Protein AF-A0A1Q6HYW3-F1 (afdb_monomer_lite)

pLDDT: mean 84.57, std 5.96, range [68.62, 92.69]

Secondary structure (DSSP, 8-state):
--EEE-B-TTSHHHHHHHHHHHHHHHHHHHHHHHHT-GGGTHHHHTTHHHHHHHHPPEEE-TTSEEESSSEEEGGGEEEEEEETTEEEEEE-SSTTPPPEEEEE-BS-HHHHHHHHHHH-TT-EE-

Structure (mmCIF, N/CA/C/O backbone):
data_AF-A0A1Q6HYW3-F1
#
_entry.id   AF-A0A1Q6HYW3-F1
#
loop_
_atom_site.group_PDB
_atom_site.id
_atom_site.type_symbol
_atom_site.label_atom_id
_atom_site.label_alt_id
_atom_site.label_comp_id
_atom_site.label_asym_id
_atom_site.label_entity_id
_atom_site.label_seq_id
_atom_site.pdbx_PDB_ins_code
_atom_site.Cartn_x
_atom_site.Cartn_y
_atom_site.Cartn_z
_atom_site.occupancy
_atom_site.B_iso_or_equiv
_atom_site.auth_seq_id
_atom_site.auth_comp_id
_atom_site.auth_asym_id
_atom_site.auth_atom_id
_atom_site.pdbx_PDB_model_num
ATOM 1 N N . MET A 1 1 ? -16.314 6.121 -4.183 1.00 68.62 1 MET A N 1
ATOM 2 C CA . MET A 1 1 ? -14.936 6.054 -3.652 1.00 68.62 1 MET A CA 1
ATOM 3 C C . MET A 1 1 ? -14.898 6.947 -2.426 1.00 68.62 1 MET A C 1
ATOM 5 O O . MET A 1 1 ? -15.247 8.111 -2.575 1.00 68.62 1 MET A O 1
ATOM 9 N N . LYS A 1 2 ? -14.500 6.427 -1.255 1.00 79.81 2 LYS A N 1
ATOM 10 C CA . LYS A 1 2 ? -14.602 7.141 0.031 1.00 79.81 2 LYS A CA 1
ATOM 11 C C . LYS A 1 2 ? -13.431 8.081 0.306 1.00 79.81 2 LYS A C 1
ATOM 13 O O . LYS A 1 2 ? -13.658 9.206 0.724 1.00 79.81 2 LYS A O 1
ATOM 18 N N . ALA A 1 3 ? -12.194 7.649 0.053 1.00 85.50 3 ALA A N 1
ATOM 19 C CA . ALA A 1 3 ? -11.016 8.482 0.304 1.00 85.50 3 ALA A CA 1
ATOM 20 C C . ALA A 1 3 ? -9.861 8.187 -0.659 1.00 85.50 3 ALA A C 1
ATOM 22 O O . ALA A 1 3 ? -9.699 7.056 -1.135 1.00 85.50 3 ALA A O 1
ATOM 23 N N . ARG A 1 4 ? -9.044 9.212 -0.941 1.00 88.25 4 ARG A N 1
ATOM 24 C CA . ARG A 1 4 ? -7.842 9.131 -1.784 1.00 88.25 4 ARG A CA 1
ATOM 25 C C . ARG A 1 4 ? -6.664 9.778 -1.073 1.00 88.25 4 ARG A C 1
ATOM 27 O O . ARG A 1 4 ? -6.647 10.990 -0.921 1.00 88.25 4 ARG A O 1
ATOM 34 N N . ILE A 1 5 ? -5.647 8.993 -0.740 1.00 87.69 5 ILE A N 1
ATOM 35 C CA . ILE A 1 5 ? -4.498 9.476 0.030 1.00 87.69 5 ILE A CA 1
ATOM 36 C C . ILE A 1 5 ? -3.235 9.315 -0.803 1.00 87.69 5 ILE A C 1
ATOM 38 O O . ILE A 1 5 ? -2.923 8.237 -1.318 1.00 87.69 5 ILE A O 1
ATOM 42 N N . ARG A 1 6 ? -2.499 10.412 -0.980 1.00 88.06 6 ARG A N 1
ATOM 43 C CA . ARG A 1 6 ? -1.260 10.408 -1.765 1.00 88.06 6 ARG A CA 1
ATOM 44 C C . ARG A 1 6 ? -0.176 9.604 -1.049 1.00 88.06 6 ARG A C 1
ATOM 46 O O . ARG A 1 6 ? -0.097 9.598 0.174 1.00 88.06 6 ARG A O 1
ATOM 53 N N . LYS A 1 7 ? 0.691 8.956 -1.827 1.00 86.50 7 LYS A N 1
ATOM 54 C CA . LYS A 1 7 ? 1.938 8.365 -1.326 1.00 86.50 7 LYS A CA 1
ATOM 55 C C . LYS A 1 7 ? 2.947 9.466 -1.008 1.00 86.50 7 LYS A C 1
ATOM 57 O O . LYS A 1 7 ? 3.059 10.428 -1.773 1.00 86.50 7 LYS A O 1
ATOM 62 N N . ASN A 1 8 ? 3.709 9.304 0.068 1.00 86.38 8 ASN A N 1
ATOM 63 C CA . ASN A 1 8 ? 4.828 10.178 0.381 1.00 86.38 8 ASN A CA 1
ATOM 64 C C . ASN A 1 8 ? 5.995 9.899 -0.579 1.00 86.38 8 ASN A C 1
ATOM 66 O O . ASN A 1 8 ? 6.789 8.990 -0.362 1.00 86.38 8 ASN A O 1
ATOM 70 N N . GLN A 1 9 ? 6.100 10.689 -1.649 1.00 80.38 9 GLN A N 1
ATOM 71 C CA . GLN A 1 9 ? 7.166 10.542 -2.652 1.00 80.38 9 GLN A CA 1
ATOM 72 C C . GLN A 1 9 ? 8.558 10.924 -2.122 1.00 80.38 9 GLN A C 1
ATOM 74 O O . GLN A 1 9 ? 9.556 10.571 -2.739 1.00 80.38 9 GLN A O 1
ATOM 79 N N . LYS A 1 10 ? 8.628 11.642 -0.992 1.00 80.62 10 LYS A N 1
ATOM 80 C CA . LYS A 1 10 ? 9.889 12.004 -0.328 1.00 80.62 10 LYS A CA 1
ATOM 81 C C . LYS A 1 10 ? 10.381 10.918 0.629 1.00 80.62 10 LYS A C 1
ATOM 83 O O . LYS A 1 10 ? 11.477 11.044 1.165 1.00 80.62 10 LYS A O 1
ATOM 88 N N . ASP A 1 11 ? 9.576 9.885 0.883 1.00 84.62 11 ASP A N 1
ATOM 89 C CA . ASP A 1 11 ? 10.005 8.774 1.722 1.00 84.62 11 ASP A CA 1
ATOM 90 C C . ASP A 1 11 ? 11.133 7.998 1.039 1.00 84.62 11 ASP A C 1
ATOM 92 O O . ASP A 1 11 ? 11.056 7.710 -0.157 1.00 84.62 11 ASP A O 1
ATOM 96 N N . TRP A 1 12 ? 12.164 7.633 1.803 1.00 80.75 12 TRP A N 1
ATOM 97 C CA . TRP A 1 12 ? 13.340 6.932 1.290 1.00 80.75 12 TRP A CA 1
ATOM 98 C C . TRP A 1 12 ? 12.980 5.650 0.527 1.00 80.75 12 TRP A C 1
ATOM 100 O O . TRP A 1 12 ? 13.576 5.372 -0.511 1.00 80.75 12 TRP A O 1
ATOM 110 N N . HIS A 1 13 ? 11.969 4.897 0.975 1.00 77.75 13 HIS A N 1
ATOM 111 C CA . HIS A 1 13 ? 11.553 3.660 0.307 1.00 77.75 13 HIS A CA 1
ATOM 112 C C . HIS A 1 13 ? 10.868 3.902 -1.041 1.00 77.75 13 HIS A C 1
ATOM 114 O O . HIS A 1 13 ? 10.975 3.073 -1.944 1.00 77.75 13 HIS A O 1
ATOM 120 N N . VAL A 1 14 ? 10.169 5.027 -1.194 1.00 79.81 14 VAL A N 1
ATOM 121 C CA . VAL A 1 14 ? 9.567 5.414 -2.476 1.00 79.81 14 VAL A CA 1
ATOM 122 C C . VAL A 1 14 ? 10.630 6.041 -3.378 1.00 79.81 14 VAL A C 1
ATOM 124 O O . VAL A 1 14 ? 10.682 5.761 -4.571 1.00 79.81 14 VAL A O 1
ATOM 127 N N . TYR A 1 15 ? 11.527 6.835 -2.801 1.00 83.88 15 TYR A N 1
ATOM 128 C CA . TYR A 1 15 ? 12.599 7.515 -3.515 1.00 83.88 15 TYR A CA 1
ATOM 129 C C . TYR A 1 15 ? 13.648 6.548 -4.086 1.00 83.88 15 TYR A C 1
ATOM 131 O O . TYR A 1 15 ? 14.046 6.686 -5.241 1.00 83.88 15 TYR A O 1
ATOM 139 N N . ILE A 1 16 ? 14.045 5.515 -3.332 1.00 86.12 16 ILE A N 1
ATOM 140 C CA . ILE A 1 16 ? 15.017 4.516 -3.801 1.00 86.12 16 ILE A CA 1
ATOM 141 C C . ILE A 1 16 ? 14.498 3.729 -5.010 1.00 86.12 16 ILE A C 1
ATOM 143 O O . ILE A 1 16 ? 15.277 3.396 -5.899 1.00 86.12 16 ILE A O 1
ATOM 147 N N . PHE A 1 17 ? 13.183 3.491 -5.093 1.00 84.50 17 PHE A N 1
ATOM 148 C CA . PHE A 1 17 ? 12.565 2.881 -6.271 1.00 84.50 17 PHE A CA 1
ATOM 149 C C . PHE A 1 17 ? 12.790 3.743 -7.522 1.00 84.50 17 PHE A C 1
ATOM 151 O O . PHE A 1 17 ? 13.174 3.215 -8.564 1.00 84.50 17 PHE A O 1
ATOM 158 N N . TRP A 1 18 ? 12.616 5.065 -7.413 1.00 85.25 18 TRP A N 1
ATOM 159 C CA . TRP A 1 18 ? 12.866 5.996 -8.518 1.00 85.25 18 TRP A CA 1
ATOM 160 C C . TRP A 1 18 ? 14.340 6.058 -8.917 1.00 85.25 18 TRP A C 1
ATOM 162 O O . TRP A 1 18 ? 14.632 6.100 -10.110 1.00 85.25 18 TRP A O 1
ATOM 172 N N . ILE A 1 19 ? 15.264 6.008 -7.949 1.00 87.56 19 ILE A N 1
ATOM 173 C CA . ILE A 1 19 ? 16.707 5.948 -8.233 1.00 87.56 19 ILE A CA 1
ATOM 174 C C . ILE A 1 19 ? 17.047 4.675 -9.007 1.00 87.56 19 ILE A C 1
ATOM 176 O O . ILE A 1 19 ? 17.660 4.754 -10.068 1.00 87.56 19 ILE A O 1
ATOM 180 N N . LEU A 1 20 ? 16.641 3.507 -8.499 1.00 88.25 20 LEU A N 1
ATOM 181 C CA . LEU A 1 20 ? 16.940 2.220 -9.131 1.00 88.25 20 LEU A CA 1
ATOM 182 C C . LEU A 1 20 ? 16.372 2.150 -10.546 1.00 88.25 20 LEU A C 1
ATOM 184 O O . LEU A 1 20 ? 17.058 1.719 -11.470 1.00 88.25 20 LEU A O 1
ATOM 188 N N . LEU A 1 21 ? 15.141 2.626 -10.724 1.00 87.25 21 LEU A N 1
ATOM 189 C CA . LEU A 1 21 ? 14.516 2.704 -12.032 1.00 87.25 21 LEU A CA 1
ATOM 190 C C . LEU A 1 21 ? 15.263 3.657 -12.977 1.00 87.25 21 LEU A C 1
ATOM 192 O O . LEU A 1 21 ? 15.464 3.317 -14.139 1.00 87.25 21 LEU A O 1
ATOM 196 N N . GLY A 1 22 ? 15.677 4.832 -12.494 1.00 87.69 22 GLY A N 1
ATOM 197 C CA . GLY A 1 22 ? 16.426 5.809 -13.284 1.00 87.69 22 GLY A CA 1
ATOM 198 C C . GLY A 1 22 ? 17.789 5.279 -13.730 1.00 87.69 22 GLY A C 1
ATOM 199 O O . GLY A 1 22 ? 18.136 5.398 -14.903 1.00 87.69 22 GLY A O 1
ATOM 200 N N . VAL A 1 23 ? 18.526 4.627 -12.825 1.00 89.94 23 VAL A N 1
ATOM 201 C CA . VAL A 1 23 ? 19.803 3.964 -13.140 1.00 89.94 23 VAL A CA 1
ATOM 202 C C . VAL A 1 23 ? 19.593 2.855 -14.166 1.00 89.94 23 VAL A C 1
ATOM 204 O O . VAL A 1 23 ? 20.322 2.788 -15.151 1.00 89.94 23 VAL A O 1
ATOM 207 N N . PHE A 1 24 ? 18.572 2.017 -13.981 1.00 85.94 24 PHE A N 1
ATOM 208 C CA . PHE A 1 24 ? 18.258 0.948 -14.923 1.00 85.94 24 PHE A CA 1
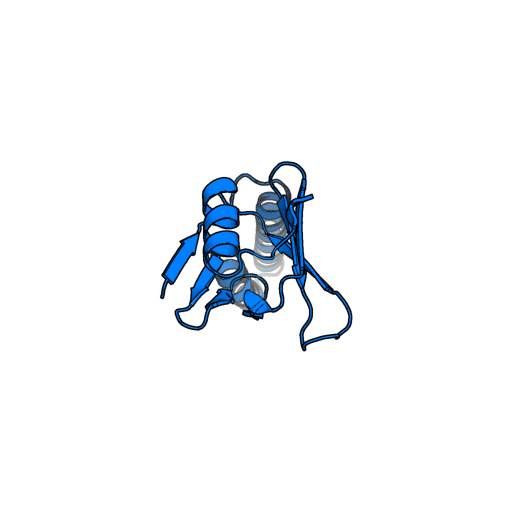ATOM 209 C C . PHE A 1 24 ? 17.910 1.494 -16.316 1.00 85.94 24 PHE A C 1
ATOM 211 O O . PHE A 1 24 ? 18.444 1.016 -17.313 1.00 85.94 24 PHE A O 1
ATOM 218 N N . ALA A 1 25 ? 17.069 2.529 -16.397 1.00 85.75 25 ALA A N 1
ATOM 219 C CA . ALA A 1 25 ? 16.733 3.173 -17.664 1.00 85.75 25 ALA A CA 1
ATOM 220 C C . ALA A 1 25 ? 17.979 3.744 -18.359 1.00 85.75 25 ALA A C 1
ATOM 222 O O . ALA A 1 25 ? 18.144 3.560 -19.562 1.00 85.75 25 ALA A O 1
ATO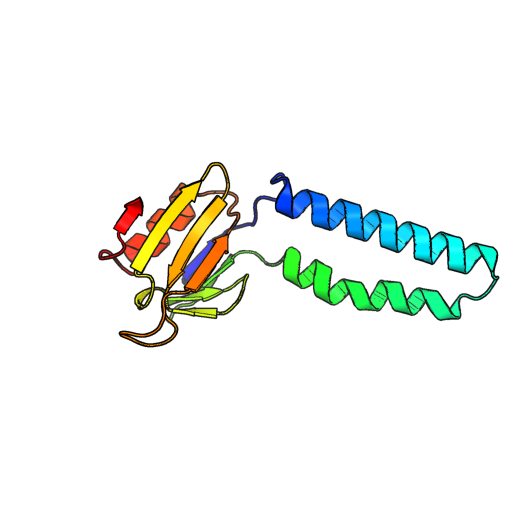M 223 N N . LEU A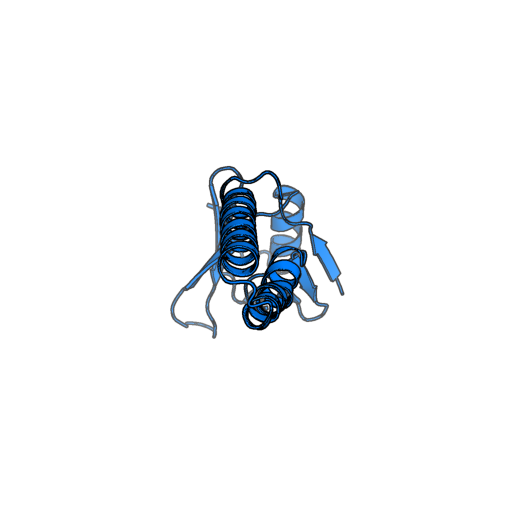 1 26 ? 18.882 4.380 -17.604 1.00 87.62 26 LEU A N 1
ATOM 224 C CA . LEU A 1 26 ? 20.129 4.926 -18.138 1.00 87.62 26 LEU A CA 1
ATOM 225 C C . LEU A 1 26 ? 21.061 3.828 -18.669 1.00 87.62 26 LEU A C 1
ATOM 227 O O . LEU A 1 26 ? 21.643 4.002 -19.737 1.00 87.62 2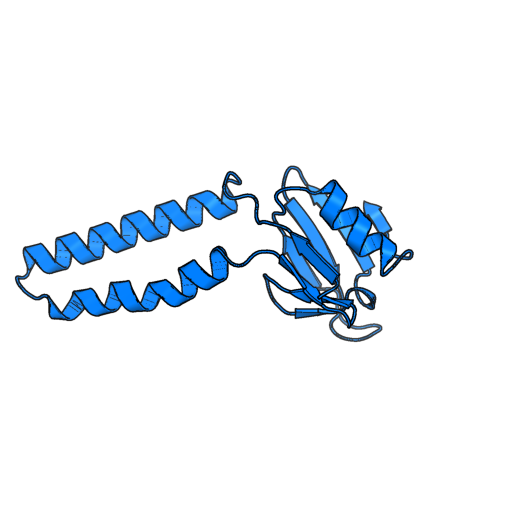6 LEU A O 1
ATOM 231 N N . LEU A 1 27 ? 21.150 2.684 -17.982 1.00 86.94 27 LEU A N 1
ATOM 232 C CA . LEU A 1 27 ? 21.913 1.524 -18.455 1.00 86.94 27 LEU A CA 1
ATOM 233 C C . LEU A 1 27 ? 21.356 0.966 -19.769 1.00 86.94 27 LEU A C 1
ATOM 235 O O . LEU A 1 27 ? 22.131 0.719 -20.686 1.00 86.94 27 LEU A O 1
ATOM 239 N N . VAL A 1 28 ? 20.031 0.816 -19.892 1.00 82.56 28 VAL A N 1
ATOM 240 C CA . VAL A 1 28 ? 19.404 0.329 -21.137 1.00 82.56 28 VAL A CA 1
ATOM 241 C C . VAL A 1 28 ? 19.618 1.312 -22.289 1.00 82.56 28 VAL A C 1
ATOM 243 O O . VAL A 1 28 ? 19.850 0.893 -23.419 1.00 82.56 28 VAL A O 1
ATOM 246 N N . ILE A 1 29 ? 19.577 2.618 -22.015 1.00 82.81 29 ILE A N 1
ATOM 247 C CA . ILE A 1 29 ? 19.875 3.644 -23.019 1.00 82.81 29 ILE A CA 1
ATOM 248 C C . ILE A 1 29 ? 21.340 3.546 -23.463 1.00 82.81 29 ILE A C 1
ATOM 250 O O . ILE A 1 29 ? 21.607 3.518 -24.660 1.00 82.81 29 ILE A O 1
ATOM 254 N N . MET A 1 30 ? 22.287 3.463 -22.523 1.00 83.56 30 MET A N 1
ATOM 255 C CA . MET A 1 30 ? 23.717 3.362 -22.836 1.00 83.56 30 MET A CA 1
ATOM 256 C C . MET A 1 30 ? 24.042 2.095 -23.643 1.00 83.56 30 MET A C 1
ATOM 258 O O . MET A 1 30 ? 24.791 2.168 -24.613 1.00 83.56 30 MET A O 1
ATOM 262 N N . ASP A 1 31 ? 23.438 0.961 -23.282 1.00 81.69 31 ASP A N 1
ATOM 263 C CA . ASP A 1 31 ? 23.532 -0.313 -24.007 1.00 81.69 31 ASP A CA 1
ATOM 264 C C . ASP A 1 31 ? 22.974 -0.194 -25.438 1.00 81.69 31 ASP A C 1
ATOM 266 O O . ASP A 1 31 ? 23.635 -0.586 -26.399 1.00 81.69 31 ASP A O 1
ATOM 270 N N . ALA A 1 32 ? 21.814 0.452 -25.604 1.00 78.62 32 ALA A N 1
ATOM 271 C CA . ALA A 1 32 ? 21.214 0.691 -26.917 1.00 78.62 32 ALA A CA 1
ATOM 272 C C . ALA A 1 32 ? 22.086 1.583 -27.822 1.00 78.62 32 ALA A C 1
ATOM 274 O O . ALA A 1 32 ? 22.211 1.298 -29.012 1.00 78.62 32 ALA A O 1
ATOM 275 N N . PHE A 1 33 ? 22.712 2.630 -27.268 1.00 78.56 33 PHE A N 1
ATOM 276 C CA . PHE A 1 33 ? 23.646 3.494 -28.004 1.00 78.56 33 PHE A CA 1
ATOM 277 C C . PHE A 1 33 ? 24.992 2.814 -28.295 1.00 78.56 33 PHE A C 1
ATOM 279 O O . PHE A 1 33 ? 25.621 3.132 -29.299 1.00 78.56 33 PHE A O 1
ATOM 286 N N . SER A 1 34 ? 25.452 1.899 -27.437 1.00 78.06 34 SER A N 1
ATOM 287 C CA . SER A 1 34 ? 26.743 1.225 -27.614 1.00 78.06 34 SER A CA 1
ATOM 288 C C . SER A 1 34 ? 26.707 0.104 -28.656 1.00 78.06 34 SER A C 1
ATOM 290 O O . SER A 1 34 ? 27.736 -0.171 -29.268 1.00 78.06 34 SER A O 1
ATOM 292 N N . GLU A 1 35 ? 25.570 -0.576 -28.829 1.00 73.00 35 GLU A N 1
ATOM 293 C CA . GLU A 1 35 ? 25.432 -1.691 -29.780 1.00 73.00 35 GLU A CA 1
ATOM 294 C C . GLU A 1 35 ? 24.799 -1.284 -31.127 1.00 73.00 35 GLU A C 1
ATOM 296 O O . GLU A 1 35 ? 24.671 -2.143 -31.999 1.00 73.00 35 GLU A O 1
ATOM 301 N N . ASP A 1 36 ? 24.379 -0.019 -31.303 1.00 70.56 36 ASP A N 1
ATOM 302 C CA . ASP A 1 36 ? 23.568 0.467 -32.446 1.00 70.56 36 ASP A CA 1
ATOM 303 C C . ASP A 1 36 ? 22.281 -0.367 -32.672 1.00 70.56 36 ASP A C 1
ATOM 305 O O . ASP A 1 36 ? 21.685 -0.410 -33.752 1.00 70.56 36 ASP A O 1
ATOM 309 N N . LYS A 1 37 ? 21.835 -1.060 -31.615 1.00 69.38 37 LYS A N 1
ATOM 310 C CA . LYS A 1 37 ? 20.693 -1.979 -31.598 1.00 69.38 37 LYS A CA 1
ATOM 311 C C . LYS A 1 37 ? 19.599 -1.418 -30.707 1.00 69.38 37 LYS A C 1
ATOM 313 O O . LYS A 1 37 ? 19.504 -1.702 -29.513 1.00 69.38 37 LYS A O 1
ATOM 318 N N . PHE A 1 38 ? 18.713 -0.655 -31.331 1.00 69.50 38 PHE A N 1
ATOM 319 C CA . PHE A 1 38 ? 17.538 -0.076 -30.682 1.00 69.50 38 PHE A CA 1
ATOM 320 C C . PHE A 1 38 ? 16.463 -1.109 -30.297 1.00 69.50 38 PHE A C 1
ATOM 322 O O . PHE A 1 38 ? 15.512 -0.763 -29.597 1.00 69.50 38 PHE A O 1
ATOM 329 N N . ASP A 1 39 ? 16.639 -2.383 -30.663 1.00 73.00 39 ASP A N 1
ATOM 330 C CA . ASP A 1 39 ? 15.723 -3.490 -30.352 1.00 73.00 39 ASP A CA 1
ATOM 331 C C . ASP A 1 39 ? 15.498 -3.701 -28.844 1.00 73.00 39 ASP A C 1
ATOM 333 O O . ASP A 1 39 ? 14.509 -4.314 -28.443 1.00 73.00 39 ASP A O 1
ATOM 337 N N . ARG A 1 40 ? 16.394 -3.179 -27.990 1.00 70.38 40 ARG A N 1
ATOM 338 C CA . ARG A 1 40 ? 16.296 -3.256 -26.522 1.00 70.38 40 ARG A CA 1
ATOM 339 C C . ARG A 1 40 ? 15.568 -2.072 -25.876 1.00 70.38 40 ARG A C 1
ATOM 341 O O . ARG A 1 40 ? 15.132 -2.196 -24.734 1.00 70.38 40 ARG A O 1
ATOM 348 N N . LEU A 1 41 ? 15.341 -0.958 -26.582 1.00 72.81 41 LEU A N 1
ATOM 349 C CA . LEU A 1 41 ? 14.562 0.182 -26.062 1.00 72.81 41 LEU A CA 1
ATOM 350 C C . LEU A 1 41 ? 13.126 -0.168 -25.607 1.00 72.81 41 LEU A C 1
ATOM 352 O O . LEU A 1 41 ? 12.681 0.398 -24.602 1.00 72.81 41 LEU A O 1
ATOM 356 N N . PRO A 1 42 ? 12.393 -1.107 -26.246 1.00 77.56 42 PRO A N 1
ATOM 357 C CA . PRO A 1 42 ? 11.081 -1.541 -25.769 1.00 77.56 42 PRO A CA 1
ATOM 358 C C . PRO A 1 42 ? 11.104 -2.125 -24.350 1.00 77.56 42 PRO A C 1
ATOM 360 O O . PRO A 1 42 ? 10.085 -2.079 -23.663 1.00 77.56 42 PRO A O 1
ATOM 363 N N . LEU A 1 43 ? 12.255 -2.614 -23.863 1.00 75.00 43 LEU A N 1
ATOM 364 C CA . LEU A 1 43 ? 12.384 -3.092 -22.483 1.00 75.00 43 LEU A CA 1
ATOM 365 C C . LEU A 1 43 ? 12.120 -1.973 -21.473 1.00 75.00 43 LEU A C 1
ATOM 367 O O . LEU A 1 43 ? 11.536 -2.244 -20.431 1.00 75.00 43 LEU A O 1
ATOM 371 N N . ILE A 1 44 ? 12.458 -0.716 -21.787 1.00 76.19 44 ILE A N 1
ATOM 372 C CA . ILE A 1 44 ? 12.159 0.444 -20.928 1.00 76.19 44 ILE A CA 1
ATOM 373 C C . ILE A 1 44 ? 10.641 0.655 -20.821 1.00 76.19 44 ILE A C 1
ATOM 375 O O . ILE A 1 44 ? 10.123 0.931 -19.736 1.00 76.19 44 ILE A O 1
ATOM 379 N N . LEU A 1 45 ? 9.905 0.464 -21.924 1.00 77.25 45 LEU A N 1
ATOM 380 C CA . LEU A 1 45 ? 8.444 0.591 -21.947 1.00 77.25 45 LEU A CA 1
ATOM 381 C C . LEU A 1 45 ? 7.763 -0.456 -21.051 1.00 77.25 45 LEU A C 1
ATOM 383 O O . LEU A 1 45 ? 6.735 -0.154 -20.446 1.00 77.25 45 LEU A O 1
ATOM 387 N N . CYS A 1 46 ? 8.360 -1.639 -20.872 1.00 78.94 46 CYS A N 1
ATOM 388 C CA . CYS A 1 46 ? 7.859 -2.659 -19.943 1.00 78.94 46 CYS A CA 1
ATOM 389 C C . CYS A 1 46 ? 7.869 -2.217 -18.467 1.00 78.94 46 CYS A C 1
ATOM 391 O O . CYS A 1 46 ? 7.162 -2.820 -17.658 1.00 78.94 46 CYS A O 1
ATOM 393 N N . PHE A 1 47 ? 8.606 -1.161 -18.097 1.00 75.50 47 PHE A N 1
ATOM 394 C CA . PHE A 1 47 ? 8.623 -0.633 -16.726 1.00 75.50 47 PHE A CA 1
ATOM 395 C C . PHE A 1 47 ? 7.587 0.473 -16.478 1.00 75.50 47 PHE A C 1
ATOM 397 O O . PHE A 1 47 ? 7.281 0.760 -15.318 1.00 75.50 47 PHE A O 1
ATOM 404 N N . LEU A 1 48 ? 6.975 1.051 -17.521 1.00 79.12 48 LEU A N 1
ATOM 405 C CA . LEU A 1 48 ? 5.888 2.033 -17.373 1.00 79.12 48 LEU A CA 1
ATOM 406 C C . LEU A 1 48 ? 4.705 1.522 -16.522 1.00 79.12 48 LEU A C 1
ATOM 408 O O . LEU A 1 48 ? 4.208 2.265 -15.678 1.00 79.12 48 LEU A O 1
ATOM 412 N N . PRO A 1 49 ? 4.242 0.264 -16.648 1.00 79.62 49 PRO A N 1
ATOM 413 C CA . PRO A 1 49 ? 3.196 -0.259 -15.772 1.00 79.62 49 PRO A CA 1
ATOM 414 C C . PRO A 1 49 ? 3.598 -0.251 -14.289 1.00 79.62 49 PRO A C 1
ATOM 416 O O . PRO A 1 49 ? 2.770 0.045 -13.425 1.00 79.62 49 PRO A O 1
ATOM 419 N N . LEU A 1 50 ? 4.873 -0.530 -13.986 1.00 77.31 50 LEU A N 1
ATOM 420 C CA . LEU A 1 50 ? 5.399 -0.540 -12.619 1.00 77.31 50 LEU A CA 1
ATOM 421 C C . LEU A 1 50 ? 5.474 0.877 -12.038 1.00 77.31 50 LEU A C 1
ATOM 423 O O . LEU A 1 50 ? 5.115 1.078 -10.876 1.00 77.31 50 LEU A O 1
ATOM 427 N N . THR A 1 51 ? 5.860 1.875 -12.840 1.00 76.75 51 THR A N 1
ATOM 428 C CA . THR A 1 51 ? 5.859 3.281 -12.401 1.00 76.7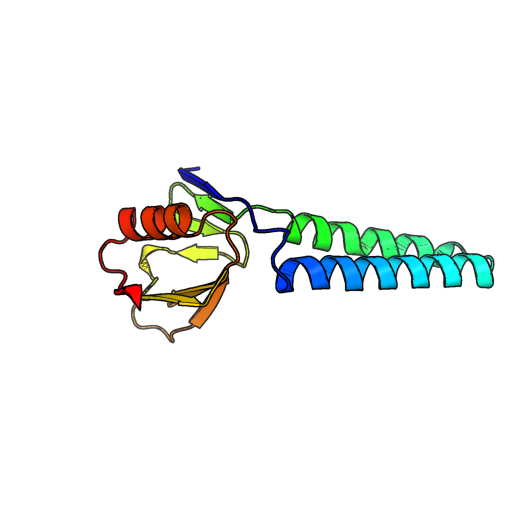5 51 THR A CA 1
ATOM 429 C C . THR A 1 51 ? 4.456 3.790 -12.133 1.00 76.75 51 THR A C 1
ATOM 431 O O . THR A 1 51 ? 4.214 4.417 -11.101 1.00 76.75 51 THR A O 1
ATOM 434 N N . ILE A 1 52 ? 3.505 3.466 -13.013 1.00 78.81 52 ILE A N 1
ATOM 435 C CA . ILE A 1 52 ? 2.097 3.822 -12.838 1.00 78.81 52 ILE A CA 1
ATOM 436 C C . ILE A 1 52 ? 1.557 3.191 -11.551 1.00 78.81 52 ILE A C 1
ATOM 438 O O . ILE A 1 52 ? 0.867 3.865 -10.786 1.00 78.81 52 ILE A O 1
ATOM 442 N N . LEU A 1 53 ? 1.894 1.928 -11.266 1.00 77.38 53 LEU A N 1
ATOM 443 C CA . LEU A 1 53 ? 1.484 1.256 -10.032 1.00 77.38 53 LEU A CA 1
ATOM 444 C C . LEU A 1 53 ? 2.062 1.941 -8.781 1.00 77.38 53 LEU A C 1
ATOM 446 O O . LEU A 1 53 ? 1.353 2.114 -7.787 1.00 77.38 53 LEU A O 1
ATOM 450 N N . GLN A 1 54 ? 3.318 2.390 -8.831 1.00 76.06 54 GLN A N 1
ATOM 451 C CA . GLN A 1 54 ? 3.941 3.098 -7.710 1.00 76.06 54 GLN A CA 1
ATOM 452 C C . GLN A 1 54 ? 3.406 4.517 -7.513 1.00 76.06 54 GLN A C 1
ATOM 454 O O . GLN A 1 54 ? 3.270 4.954 -6.371 1.00 76.06 54 GLN A O 1
ATOM 459 N N . LEU A 1 55 ? 3.021 5.211 -8.585 1.00 79.25 55 LEU A N 1
ATOM 460 C CA . LEU A 1 55 ? 2.396 6.535 -8.519 1.00 79.25 55 LEU A CA 1
ATOM 461 C C . LEU A 1 55 ? 0.931 6.493 -8.079 1.00 79.25 55 LEU A C 1
ATOM 463 O O . LEU A 1 55 ? 0.391 7.525 -7.665 1.00 79.25 55 LEU A O 1
ATOM 467 N N . ARG A 1 56 ? 0.269 5.328 -8.152 1.00 82.56 56 ARG A N 1
ATOM 468 C CA . ARG A 1 56 ? -1.119 5.219 -7.704 1.00 82.56 56 ARG A CA 1
ATOM 469 C C . ARG A 1 56 ? -1.220 5.577 -6.216 1.00 82.56 56 ARG A C 1
ATOM 471 O O . ARG A 1 56 ? -0.528 4.976 -5.390 1.00 82.56 56 ARG A O 1
ATOM 478 N N . PRO A 1 57 ? -2.089 6.535 -5.863 1.00 85.69 57 PRO A N 1
ATOM 479 C CA . PRO A 1 57 ? -2.367 6.847 -4.472 1.00 85.69 57 PRO A CA 1
ATOM 480 C C . PRO A 1 57 ? -3.097 5.684 -3.807 1.00 85.69 57 PRO A C 1
ATOM 482 O O . PRO A 1 57 ? -3.715 4.856 -4.481 1.00 85.69 57 PRO A O 1
ATOM 485 N N . TYR A 1 58 ? -3.058 5.660 -2.481 1.00 88.56 58 TYR A N 1
ATOM 486 C CA . TYR A 1 58 ? -3.888 4.751 -1.710 1.00 88.56 58 TYR A CA 1
ATOM 487 C C . TYR A 1 58 ? -5.351 5.171 -1.849 1.00 88.56 58 TYR A C 1
ATOM 489 O O . TYR A 1 58 ? -5.678 6.361 -1.848 1.00 88.56 58 TYR A O 1
ATOM 497 N N . GLN A 1 59 ? -6.231 4.197 -2.033 1.00 88.12 59 GLN A N 1
ATOM 498 C CA . GLN A 1 59 ? -7.651 4.431 -2.266 1.00 88.12 59 GLN A CA 1
ATOM 499 C C . GLN A 1 59 ? -8.465 3.594 -1.297 1.00 88.12 59 GLN A C 1
ATOM 501 O O . GLN A 1 59 ? -8.173 2.419 -1.108 1.00 88.12 59 GLN A O 1
ATOM 506 N N . ILE A 1 60 ? -9.504 4.185 -0.721 1.00 86.94 60 ILE A N 1
ATOM 507 C CA . ILE A 1 60 ? -10.489 3.458 0.073 1.00 86.94 60 ILE A CA 1
ATOM 508 C C . ILE A 1 60 ? -11.801 3.486 -0.703 1.00 86.94 60 ILE A C 1
ATOM 510 O O . ILE A 1 60 ? -12.322 4.546 -1.068 1.00 86.94 60 ILE A O 1
ATOM 514 N N . THR A 1 61 ? -12.287 2.299 -1.048 1.00 86.81 61 THR A N 1
ATOM 515 C CA . THR A 1 61 ? -13.526 2.125 -1.814 1.00 86.81 61 THR A CA 1
ATOM 516 C C . THR A 1 61 ? -14.752 2.251 -0.913 1.00 86.81 61 THR A C 1
ATOM 518 O O . THR A 1 61 ? -14.647 2.227 0.309 1.00 86.81 61 THR A O 1
ATOM 521 N N . ASP A 1 62 ? -15.939 2.361 -1.511 1.00 85.06 62 ASP A N 1
ATOM 522 C CA . ASP A 1 62 ? -17.189 2.469 -0.742 1.00 85.06 62 ASP A CA 1
ATOM 523 C C . ASP A 1 62 ? -17.524 1.188 0.031 1.00 85.06 62 ASP A C 1
ATOM 525 O O . ASP A 1 62 ? -18.256 1.239 1.014 1.00 85.06 62 ASP A O 1
ATOM 529 N N . ARG A 1 63 ? -16.936 0.060 -0.388 1.00 84.44 63 ARG A N 1
ATOM 530 C CA . ARG A 1 63 ? -17.016 -1.245 0.279 1.00 84.44 63 ARG A CA 1
ATOM 531 C C . ARG A 1 63 ? -15.986 -1.414 1.397 1.00 84.44 63 ARG A C 1
ATOM 533 O O . ARG A 1 63 ? -15.709 -2.543 1.773 1.00 84.44 63 ARG A O 1
ATOM 540 N N . ASP A 1 64 ? -15.378 -0.326 1.865 1.00 87.06 64 ASP A N 1
ATOM 541 C CA . ASP A 1 64 ? -14.379 -0.348 2.938 1.00 87.06 64 ASP A CA 1
ATOM 542 C C . ASP A 1 64 ? -13.128 -1.177 2.597 1.00 87.06 64 ASP A C 1
ATOM 544 O O . ASP A 1 64 ? -12.441 -1.690 3.473 1.00 87.06 64 ASP A O 1
ATOM 548 N N . MET A 1 65 ? -12.796 -1.281 1.304 1.00 89.31 65 MET A N 1
ATOM 549 C CA . MET A 1 65 ? -11.567 -1.938 0.853 1.00 89.31 65 MET A CA 1
ATOM 550 C C . MET A 1 65 ? -10.468 -0.899 0.654 1.00 89.31 65 MET A C 1
ATOM 552 O O . MET A 1 65 ? -10.635 0.034 -0.141 1.00 89.31 65 MET A O 1
ATOM 556 N N . LEU A 1 66 ? -9.336 -1.104 1.322 1.00 89.44 66 LEU A N 1
ATOM 557 C CA . LEU A 1 66 ? -8.090 -0.369 1.156 1.00 89.44 66 LEU A CA 1
ATOM 558 C C . LEU A 1 66 ? -7.300 -0.926 -0.037 1.00 89.44 66 LEU A C 1
ATOM 560 O O . LEU A 1 66 ? -6.999 -2.118 -0.113 1.00 89.44 66 LEU A O 1
ATOM 564 N N . HIS A 1 67 ? -6.960 -0.041 -0.970 1.00 86.00 67 HIS A N 1
ATOM 565 C CA . HIS A 1 67 ? -6.243 -0.317 -2.211 1.00 86.00 67 HIS A CA 1
ATOM 566 C C . HIS A 1 67 ? -4.924 0.465 -2.270 1.00 86.00 67 HIS A C 1
ATOM 568 O O . HIS A 1 67 ? -4.839 1.610 -1.824 1.00 86.00 67 HIS A O 1
ATOM 574 N N . GLY A 1 68 ? -3.908 -0.127 -2.904 1.00 77.69 68 GLY A N 1
ATOM 575 C CA . GLY A 1 68 ? -2.687 0.564 -3.345 1.00 77.69 68 GLY A CA 1
ATOM 576 C C . GLY A 1 68 ? -1.393 -0.232 -3.164 1.00 77.69 68 GLY A C 1
ATOM 577 O O . GLY A 1 68 ? -0.457 0.001 -3.920 1.00 77.69 68 GLY A O 1
ATOM 578 N N . ASN A 1 69 ? -1.386 -1.212 -2.252 1.00 79.44 69 ASN A N 1
ATOM 579 C CA . ASN A 1 69 ? -0.340 -2.239 -2.083 1.00 79.44 69 ASN A CA 1
ATOM 580 C C . ASN A 1 69 ? -0.969 -3.651 -2.016 1.00 79.44 69 ASN A C 1
ATOM 582 O O . ASN A 1 69 ? -0.552 -4.515 -1.250 1.00 79.44 69 ASN A O 1
ATOM 586 N N . GLY A 1 70 ? -2.037 -3.857 -2.788 1.00 80.56 70 GLY A N 1
ATOM 587 C CA . GLY A 1 70 ? -2.966 -4.979 -2.650 1.00 80.56 70 GLY A CA 1
ATOM 588 C C . GLY A 1 70 ? -4.369 -4.491 -2.300 1.00 80.56 70 GLY A C 1
ATOM 589 O O . GLY A 1 70 ? -4.610 -3.283 -2.249 1.00 80.56 70 GLY A O 1
ATOM 590 N N . GLN A 1 71 ? -5.279 -5.440 -2.095 1.00 85.25 71 GLN A N 1
ATOM 591 C CA . GLN A 1 71 ? -6.657 -5.194 -1.691 1.00 85.25 71 GLN A CA 1
ATOM 592 C C . GLN A 1 71 ? -6.866 -5.788 -0.293 1.00 85.25 71 GLN A C 1
ATOM 594 O O . GLN A 1 71 ? -6.666 -6.988 -0.098 1.00 85.25 71 GLN A O 1
ATOM 599 N N . ILE A 1 72 ? -7.212 -4.938 0.672 1.00 89.12 72 ILE A N 1
ATOM 600 C CA . ILE A 1 72 ? -7.378 -5.297 2.086 1.00 89.12 72 ILE A CA 1
ATOM 601 C C . ILE A 1 72 ? -8.753 -4.817 2.540 1.00 89.12 72 ILE A C 1
ATOM 603 O O . ILE A 1 72 ? -9.082 -3.652 2.341 1.00 89.12 72 ILE A O 1
ATOM 607 N N . ASP A 1 73 ? -9.540 -5.693 3.155 1.00 89.69 73 ASP A N 1
ATOM 608 C CA . ASP A 1 73 ? -10.773 -5.287 3.830 1.00 89.69 73 ASP A CA 1
ATOM 609 C C . ASP A 1 73 ? -10.420 -4.601 5.156 1.00 89.69 73 ASP A C 1
ATOM 611 O O . ASP A 1 73 ? -9.741 -5.190 6.003 1.00 89.69 73 ASP A O 1
ATOM 615 N N . VAL A 1 74 ? -10.855 -3.351 5.335 1.00 88.12 74 VAL A N 1
ATOM 616 C CA . VAL A 1 74 ? -10.560 -2.550 6.534 1.00 88.12 74 VAL A CA 1
ATOM 617 C C . VAL A 1 74 ? -11.173 -3.172 7.793 1.00 88.12 74 VAL A C 1
ATOM 619 O O . VAL A 1 74 ? -10.629 -3.023 8.890 1.00 88.12 74 VAL A O 1
ATOM 622 N N . LYS A 1 75 ? -12.248 -3.954 7.653 1.00 89.81 75 LYS A N 1
ATOM 623 C CA . LYS A 1 75 ? -12.873 -4.677 8.771 1.00 89.81 75 LYS A CA 1
ATOM 624 C C . LYS A 1 75 ? -11.995 -5.803 9.314 1.00 89.81 75 LYS A C 1
ATOM 626 O O . LYS A 1 75 ? -12.100 -6.145 10.485 1.00 89.81 75 LYS A O 1
ATOM 631 N N . LEU A 1 76 ? -11.107 -6.348 8.483 1.00 90.06 76 LEU A N 1
ATOM 632 C CA . LEU A 1 76 ? -10.188 -7.428 8.854 1.00 90.06 76 LEU A CA 1
ATOM 633 C C . LEU A 1 76 ? -8.836 -6.919 9.377 1.00 90.06 76 LEU A C 1
ATOM 635 O O . LEU A 1 76 ? -7.925 -7.722 9.610 1.00 90.06 76 LEU A O 1
ATOM 639 N N . ILE A 1 77 ? -8.687 -5.601 9.547 1.00 91.19 77 ILE A N 1
ATOM 640 C CA . ILE A 1 77 ? -7.512 -4.981 10.162 1.00 91.19 77 ILE A CA 1
ATOM 641 C C . ILE A 1 77 ? -7.606 -5.147 11.681 1.00 91.19 77 ILE A C 1
ATOM 643 O O . ILE A 1 77 ? -8.577 -4.722 12.302 1.00 91.19 77 ILE A O 1
ATOM 647 N N . SER A 1 78 ? -6.581 -5.757 12.277 1.00 89.38 78 SER A N 1
ATOM 648 C CA . SER A 1 78 ? -6.494 -6.009 13.720 1.00 89.38 78 SER A CA 1
ATOM 649 C C . SER A 1 78 ? -5.842 -4.843 14.460 1.00 89.38 78 SER A C 1
ATOM 651 O O . SER A 1 78 ? -6.321 -4.400 15.508 1.00 89.38 78 SER A O 1
ATOM 653 N N . ARG A 1 79 ? -4.725 -4.347 13.922 1.00 92.38 79 ARG A N 1
ATOM 654 C CA . ARG A 1 79 ? -3.943 -3.271 14.527 1.00 92.38 79 ARG A CA 1
ATOM 655 C C . ARG A 1 79 ? -3.151 -2.473 13.499 1.00 92.38 79 ARG A C 1
ATOM 657 O O . ARG A 1 79 ? -2.825 -2.958 12.411 1.00 92.38 79 ARG A O 1
ATOM 664 N N . LEU A 1 80 ? -2.807 -1.259 13.894 1.00 92.69 80 LEU A N 1
ATOM 665 C CA . LEU A 1 80 ? -1.925 -0.350 13.179 1.00 92.69 80 LEU A CA 1
ATOM 666 C C . LEU A 1 80 ? -0.692 -0.086 14.034 1.00 92.69 80 LEU A C 1
ATOM 668 O O . LEU A 1 80 ? -0.800 0.017 15.252 1.00 92.69 80 LEU A O 1
ATOM 672 N N . GLU A 1 81 ? 0.458 0.029 13.382 1.00 92.00 81 GLU A N 1
ATOM 673 C CA . GLU A 1 81 ? 1.714 0.417 14.01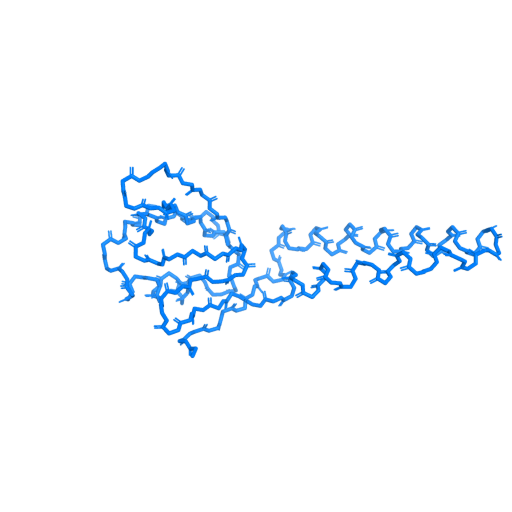8 1.00 92.00 81 GLU A CA 1
ATOM 674 C C . GLU A 1 81 ? 2.347 1.560 13.226 1.00 92.00 81 GLU A C 1
ATOM 676 O O . GLU A 1 81 ? 2.507 1.478 11.999 1.00 92.00 81 GLU A O 1
ATOM 681 N N . CYS A 1 82 ? 2.714 2.632 13.922 1.00 88.62 82 CYS A N 1
ATOM 682 C CA . CYS A 1 82 ? 3.353 3.792 13.312 1.00 88.62 82 CYS A CA 1
ATOM 683 C C . CYS A 1 82 ? 4.852 3.809 13.591 1.00 88.62 82 CYS A C 1
ATOM 685 O O . CYS A 1 82 ? 5.300 3.962 14.720 1.00 88.62 82 CYS A O 1
ATOM 687 N N . SER A 1 83 ? 5.648 3.721 12.526 1.00 82.44 83 SER A N 1
ATOM 688 C CA . SER A 1 83 ? 7.107 3.761 12.608 1.00 82.44 83 SER A CA 1
ATOM 689 C C . SER A 1 83 ? 7.632 4.847 11.674 1.00 82.44 83 SER A C 1
ATOM 691 O O . SER A 1 83 ? 7.758 4.654 10.462 1.00 82.44 83 SER A O 1
ATOM 693 N N . GLY A 1 84 ? 7.883 6.036 12.229 1.00 84.38 84 GLY A N 1
ATOM 694 C CA . GLY A 1 84 ? 8.311 7.204 11.457 1.00 84.38 84 GLY A CA 1
ATOM 695 C C . GLY A 1 84 ? 7.274 7.599 10.400 1.00 84.38 84 GLY A C 1
ATOM 696 O O . GLY A 1 84 ? 6.144 7.950 10.736 1.00 84.38 84 GLY A O 1
ATOM 697 N N . ASN A 1 85 ? 7.648 7.548 9.117 1.00 84.31 85 ASN A N 1
ATOM 698 C CA . ASN A 1 85 ? 6.775 7.875 7.976 1.00 84.31 85 ASN A CA 1
ATOM 699 C C . ASN A 1 85 ? 5.955 6.690 7.440 1.00 84.31 85 ASN A C 1
ATOM 701 O O . ASN A 1 85 ? 5.154 6.848 6.518 1.00 84.31 85 ASN A O 1
ATOM 705 N N . LYS A 1 86 ? 6.149 5.508 8.024 1.00 88.81 86 LYS A N 1
ATOM 706 C CA . LYS A 1 86 ? 5.517 4.258 7.622 1.00 88.81 86 LYS A CA 1
ATOM 707 C C . LYS A 1 86 ? 4.369 3.924 8.571 1.00 88.81 86 LYS A C 1
ATOM 709 O O . LYS A 1 86 ? 4.530 3.962 9.790 1.00 88.81 86 LYS A O 1
ATOM 714 N N . VAL A 1 87 ? 3.246 3.516 7.995 1.00 90.69 87 VAL A N 1
ATOM 715 C CA . VAL A 1 87 ? 2.120 2.902 8.704 1.00 90.69 87 VAL A CA 1
ATOM 716 C C . VAL A 1 87 ? 2.105 1.421 8.350 1.00 90.69 87 VAL A C 1
ATOM 718 O O . VAL A 1 87 ? 1.976 1.057 7.180 1.00 90.69 87 VAL A O 1
ATOM 721 N N . VAL A 1 88 ? 2.280 0.555 9.344 1.00 91.81 88 VAL A N 1
ATOM 722 C CA . VAL A 1 88 ? 2.186 -0.896 9.172 1.00 91.81 88 VAL A CA 1
ATOM 723 C C . VAL A 1 88 ? 0.778 -1.327 9.546 1.00 91.81 88 VAL A C 1
ATOM 725 O O . VAL A 1 88 ? 0.324 -1.121 10.667 1.00 91.81 88 VAL A O 1
ATOM 728 N N . VAL A 1 89 ? 0.087 -1.924 8.582 1.00 92.38 89 VAL A N 1
ATOM 729 C CA . VAL A 1 89 ? -1.272 -2.437 8.740 1.00 92.38 89 VAL A CA 1
ATOM 730 C C . VAL A 1 89 ? -1.193 -3.941 8.944 1.00 92.38 89 VAL A C 1
ATOM 732 O O . VAL A 1 89 ? -0.712 -4.652 8.054 1.00 92.38 89 VAL A O 1
ATOM 735 N N . TYR A 1 90 ? -1.680 -4.419 10.086 1.00 92.00 90 TYR A N 1
ATOM 736 C CA . TYR A 1 90 ? -1.828 -5.843 10.368 1.00 92.00 90 TYR A CA 1
ATOM 737 C C . TYR A 1 90 ? -3.264 -6.273 10.066 1.00 92.00 90 TYR A C 1
ATOM 739 O O . TYR A 1 90 ? -4.216 -5.664 10.550 1.00 92.00 90 TYR A O 1
ATOM 747 N N . TYR A 1 91 ? -3.426 -7.289 9.223 1.00 91.50 91 TYR A N 1
ATOM 748 C CA . TYR A 1 91 ? -4.729 -7.719 8.723 1.00 91.50 91 TYR A CA 1
ATOM 749 C C . TYR A 1 91 ? -4.779 -9.225 8.476 1.00 91.50 91 TYR A C 1
ATOM 751 O O . TYR A 1 91 ? -3.760 -9.869 8.231 1.00 91.50 91 TYR A O 1
ATOM 759 N N . SER A 1 92 ? -5.981 -9.787 8.473 1.00 89.00 92 SER A N 1
ATOM 760 C CA . SER A 1 92 ? -6.240 -11.167 8.050 1.00 89.00 92 SER A CA 1
ATOM 761 C C . SER A 1 92 ? -6.964 -11.179 6.694 1.00 89.00 92 SER A C 1
ATOM 763 O O . SER A 1 92 ? -7.610 -10.208 6.315 1.00 89.00 92 SER A O 1
ATOM 765 N N . ARG A 1 93 ? -6.826 -12.252 5.898 1.00 84.38 93 ARG A N 1
ATOM 766 C CA . ARG A 1 93 ? -7.606 -12.397 4.640 1.00 84.38 93 ARG A CA 1
ATOM 767 C C . ARG A 1 93 ? -9.020 -12.931 4.870 1.00 84.38 93 ARG A C 1
ATOM 769 O O . ARG A 1 93 ? -9.849 -12.853 3.974 1.00 84.38 93 ARG A O 1
ATOM 776 N N . MET A 1 94 ? -9.242 -13.523 6.033 1.00 85.38 94 MET A N 1
ATOM 777 C CA . MET A 1 94 ? -10.491 -14.123 6.473 1.00 85.38 94 MET A CA 1
ATOM 778 C C . MET A 1 94 ? -10.547 -13.983 7.988 1.00 85.38 94 MET A C 1
ATOM 780 O O . MET A 1 94 ? -9.496 -13.952 8.634 1.00 85.38 94 MET A O 1
ATOM 784 N N . GLU A 1 95 ? -11.748 -13.914 8.540 1.00 77.38 95 GLU A N 1
ATOM 785 C CA . GLU A 1 95 ? -11.957 -13.824 9.981 1.00 77.38 95 GLU A CA 1
ATOM 786 C C . GLU A 1 95 ? -11.293 -15.012 10.701 1.00 77.38 95 GLU A C 1
ATOM 788 O O . GLU A 1 95 ? -11.410 -16.159 10.270 1.00 77.38 95 GLU A O 1
ATOM 793 N N . GLY A 1 96 ? -10.497 -14.732 11.739 1.00 76.50 96 GLY A N 1
ATOM 794 C CA . GLY A 1 96 ? -9.692 -15.749 12.436 1.00 76.50 96 GLY A CA 1
ATOM 795 C C . GLY A 1 96 ? -8.503 -16.310 11.638 1.00 76.50 96 GLY A C 1
ATOM 796 O O . GLY A 1 96 ? -7.863 -17.265 12.072 1.00 76.50 96 GLY A O 1
ATOM 797 N N . GLY A 1 97 ? -8.191 -15.746 10.468 1.00 83.69 97 GLY A N 1
ATOM 798 C CA . GLY A 1 97 ? -7.070 -16.175 9.636 1.00 83.69 97 GLY A CA 1
ATOM 799 C C . GLY A 1 97 ? -5.700 -15.701 10.134 1.00 83.69 97 GLY A C 1
ATOM 800 O O . GLY A 1 97 ? -5.578 -14.868 11.028 1.00 83.69 97 GLY A O 1
ATOM 801 N N . ILE A 1 98 ? -4.644 -16.202 9.483 1.00 86.56 98 ILE A N 1
ATOM 802 C CA . ILE A 1 98 ? -3.253 -15.815 9.765 1.00 86.56 98 ILE A CA 1
ATOM 803 C C . ILE A 1 98 ? -3.065 -14.307 9.550 1.00 86.56 98 ILE A C 1
ATOM 805 O O . ILE A 1 98 ? -3.392 -13.779 8.478 1.00 86.56 98 ILE A O 1
ATOM 809 N N . GLU A 1 99 ? -2.487 -13.646 10.553 1.00 90.06 99 GLU A N 1
ATOM 810 C CA . GLU A 1 99 ? -2.143 -12.229 10.500 1.00 90.06 99 GLU A CA 1
ATOM 811 C C . GLU A 1 99 ? -1.035 -11.983 9.467 1.00 90.06 99 GLU A C 1
ATOM 813 O O . GLU A 1 99 ? 0.018 -12.624 9.451 1.00 90.06 99 GLU A O 1
ATOM 818 N N . ARG A 1 100 ? -1.285 -11.031 8.577 1.00 90.56 100 ARG A N 1
ATOM 819 C CA . ARG A 1 100 ? -0.341 -10.513 7.595 1.00 90.56 100 ARG A CA 1
ATOM 820 C C . ARG A 1 100 ? -0.074 -9.053 7.892 1.00 90.56 100 ARG A C 1
ATOM 822 O O . ARG A 1 100 ? -0.888 -8.373 8.504 1.00 90.56 100 ARG A O 1
ATOM 829 N N . ARG A 1 101 ? 1.053 -8.558 7.393 1.00 90.81 101 ARG A N 1
ATOM 830 C CA . ARG A 1 101 ? 1.413 -7.145 7.484 1.00 90.81 101 ARG A CA 1
ATOM 831 C C . ARG A 1 101 ? 1.606 -6.549 6.103 1.00 90.81 101 ARG A C 1
ATOM 833 O O . ARG A 1 101 ? 2.167 -7.197 5.220 1.00 90.81 101 ARG A O 1
ATOM 840 N N . SER A 1 102 ? 1.168 -5.312 5.932 1.00 89.12 102 SER A N 1
ATOM 841 C CA . SER A 1 102 ? 1.473 -4.503 4.758 1.00 89.12 102 SER A CA 1
ATOM 842 C C . SER A 1 102 ? 1.927 -3.120 5.197 1.00 89.12 102 SER A C 1
ATOM 844 O O . SER A 1 102 ? 1.309 -2.499 6.060 1.00 89.12 102 SER A O 1
ATOM 846 N N . SER A 1 103 ? 3.015 -2.646 4.599 1.00 89.75 103 SER A N 1
ATOM 847 C CA . SER A 1 103 ? 3.567 -1.321 4.865 1.00 89.75 103 SER A CA 1
ATOM 848 C C . SER A 1 103 ? 2.969 -0.305 3.903 1.00 89.75 103 SER A C 1
ATOM 850 O O . SER A 1 103 ? 2.916 -0.539 2.693 1.00 89.75 103 SER A O 1
ATOM 852 N N . PHE A 1 104 ? 2.561 0.835 4.441 1.00 89.88 104 PHE A N 1
ATOM 853 C CA . PHE A 1 104 ? 2.031 1.969 3.703 1.00 89.88 104 PHE A CA 1
ATOM 854 C C . PHE A 1 104 ? 2.840 3.219 4.038 1.00 89.88 104 PHE A C 1
ATOM 856 O O . PHE A 1 104 ? 3.285 3.410 5.166 1.00 89.88 104 PHE A O 1
ATOM 863 N N . TYR A 1 105 ? 3.010 4.078 3.038 1.00 89.75 105 TYR A N 1
ATOM 864 C CA . TYR A 1 105 ? 3.770 5.329 3.135 1.00 89.75 105 TYR A CA 1
ATOM 865 C C . TYR A 1 105 ? 2.884 6.502 2.704 1.00 89.75 105 TYR A C 1
ATOM 867 O O . TYR A 1 105 ? 3.051 7.014 1.590 1.00 89.75 105 TYR A O 1
ATOM 875 N N . PRO A 1 106 ? 1.841 6.845 3.477 1.00 89.88 106 PRO A N 1
ATOM 876 C CA . PRO A 1 106 ? 0.944 7.939 3.129 1.00 89.88 106 PRO A CA 1
ATOM 877 C C . PRO A 1 106 ? 1.643 9.294 3.321 1.00 89.88 106 PRO A C 1
ATOM 879 O O . PRO A 1 106 ? 2.532 9.436 4.157 1.00 89.88 106 PRO A O 1
ATOM 882 N N . ALA A 1 107 ? 1.263 10.284 2.512 1.00 88.81 107 ALA A N 1
ATOM 883 C CA . ALA A 1 107 ? 1.735 11.661 2.649 1.00 88.81 107 ALA A CA 1
ATOM 884 C C . ALA A 1 107 ? 1.209 12.302 3.941 1.00 88.81 107 ALA A C 1
ATOM 886 O O . ALA A 1 107 ? 1.972 12.970 4.631 1.00 88.81 107 ALA A O 1
ATOM 887 N N . ASP A 1 108 ? -0.056 12.032 4.272 1.00 90.19 108 ASP A N 1
ATOM 888 C CA . ASP A 1 108 ? -0.671 12.370 5.551 1.00 90.19 108 ASP A CA 1
ATOM 889 C C . ASP A 1 108 ? -1.010 11.077 6.304 1.00 90.19 108 ASP A C 1
ATOM 891 O O . ASP A 1 108 ? -1.823 10.263 5.858 1.00 90.19 108 ASP A O 1
ATOM 895 N N . LYS A 1 109 ? -0.313 10.848 7.418 1.00 90.06 109 LYS A N 1
ATOM 896 C CA . LYS A 1 109 ? -0.480 9.643 8.239 1.00 90.06 109 LYS A CA 1
ATOM 897 C C . LYS A 1 109 ? -1.718 9.737 9.113 1.00 90.06 109 LYS A C 1
ATOM 899 O O . LYS A 1 109 ? -2.401 8.733 9.279 1.00 90.06 109 LYS A O 1
ATOM 904 N N . GLU A 1 110 ? -1.980 10.909 9.673 1.00 89.06 110 GLU A N 1
ATOM 905 C CA . GLU A 1 110 ? -3.073 11.116 10.619 1.00 89.06 110 GLU A CA 1
ATOM 906 C C . GLU A 1 110 ? -4.411 11.015 9.889 1.00 89.06 110 GLU A C 1
ATOM 908 O O . GLU A 1 110 ? -5.303 10.290 10.331 1.00 89.06 110 GLU A O 1
ATOM 913 N N . GLU A 1 111 ? -4.509 11.617 8.700 1.00 90.62 111 GLU A N 1
ATOM 914 C CA . GLU A 1 111 ? -5.656 11.443 7.805 1.00 90.62 111 GLU A CA 1
ATOM 915 C C . GLU A 1 111 ? -5.845 9.959 7.438 1.00 90.62 111 GLU A C 1
ATOM 917 O O . GLU A 1 111 ? -6.942 9.411 7.529 1.00 90.62 111 GLU A O 1
ATOM 922 N N . PHE A 1 112 ? -4.762 9.256 7.096 1.00 90.56 112 PHE A N 1
ATOM 923 C CA . PHE A 1 112 ? -4.830 7.833 6.760 1.00 90.56 112 PHE A CA 1
ATOM 924 C C . PHE A 1 112 ? -5.333 6.962 7.916 1.00 90.56 112 PHE A C 1
ATOM 926 O O . PHE A 1 112 ? -6.201 6.114 7.713 1.00 90.56 112 PHE A O 1
ATOM 933 N N . ILE A 1 113 ? -4.809 7.164 9.124 1.00 90.62 113 ILE A N 1
ATOM 934 C CA . ILE A 1 113 ? -5.180 6.388 10.313 1.00 90.62 113 ILE A CA 1
ATOM 935 C C . ILE A 1 113 ? -6.613 6.707 10.736 1.00 90.62 113 ILE A C 1
ATOM 937 O O . ILE A 1 113 ? -7.386 5.783 10.987 1.00 90.62 113 ILE A O 1
ATOM 941 N N . SER A 1 114 ? -6.982 7.990 10.767 1.00 91.00 114 SER A N 1
ATOM 942 C CA . SER A 1 114 ? -8.325 8.429 11.159 1.00 91.00 114 SER A CA 1
ATOM 943 C C . SER A 1 114 ? -9.406 7.850 10.250 1.00 91.00 114 SER A C 1
ATOM 945 O O . SER A 1 114 ? -10.408 7.352 10.757 1.00 91.00 114 SER A O 1
ATOM 947 N N . ILE A 1 115 ? -9.191 7.802 8.930 1.00 91.38 115 ILE A N 1
ATOM 948 C CA . ILE A 1 115 ? -10.154 7.187 8.006 1.00 91.38 115 ILE A CA 1
ATOM 949 C C . ILE A 1 115 ? -10.289 5.680 8.271 1.00 91.38 115 ILE A C 1
ATOM 951 O O . ILE A 1 115 ? -11.400 5.148 8.260 1.00 91.38 115 ILE A O 1
ATOM 955 N N . LEU A 1 116 ? -9.183 4.975 8.534 1.00 90.44 116 LEU A N 1
ATOM 956 C CA . LEU A 1 116 ? -9.236 3.546 8.864 1.00 90.44 116 LEU A CA 1
ATOM 957 C C . LEU A 1 116 ? -9.979 3.292 10.182 1.00 90.44 116 LEU A C 1
ATOM 959 O O . LEU A 1 116 ? -10.820 2.396 10.239 1.00 90.44 116 LEU A O 1
ATOM 963 N N . GLN A 1 117 ? -9.717 4.098 11.211 1.00 89.88 117 GLN A N 1
ATOM 964 C CA . GLN A 1 117 ? -10.394 4.010 12.508 1.00 89.88 117 GLN A CA 1
ATOM 965 C C . GLN A 1 117 ? -11.874 4.399 12.428 1.00 89.88 117 GLN A C 1
ATOM 967 O O . GLN A 1 117 ? -12.701 3.799 13.107 1.00 89.88 117 GLN A O 1
ATOM 972 N N . GLN A 1 118 ? -12.236 5.356 11.571 1.00 89.88 118 GLN A N 1
ATOM 973 C CA . GLN A 1 118 ? -13.631 5.730 11.339 1.00 89.88 118 GLN A CA 1
ATOM 974 C C . GLN A 1 118 ? -14.436 4.565 10.748 1.00 89.88 118 GLN A C 1
ATOM 976 O O . GLN A 1 118 ? -15.607 4.387 11.074 1.00 89.88 118 GLN A O 1
ATOM 981 N N . ILE A 1 119 ? -13.814 3.775 9.873 1.00 88.50 119 ILE A N 1
ATOM 982 C CA . ILE A 1 119 ? -14.446 2.611 9.244 1.00 88.50 119 ILE A CA 1
ATOM 983 C C . ILE A 1 119 ? -14.473 1.414 10.201 1.00 88.50 119 ILE A C 1
ATOM 985 O O . ILE A 1 119 ? -15.464 0.687 10.256 1.00 88.50 119 ILE A O 1
ATOM 989 N N . ASN A 1 120 ? -13.391 1.200 10.949 1.00 88.88 120 ASN A N 1
ATOM 990 C CA . ASN A 1 120 ? -13.276 0.127 11.925 1.00 88.88 120 ASN A CA 1
ATOM 991 C C . ASN A 1 120 ? -12.738 0.675 13.262 1.00 88.88 120 ASN A C 1
ATOM 993 O O . ASN A 1 120 ? -11.521 0.745 13.458 1.00 88.88 120 ASN A O 1
ATOM 997 N N . PRO A 1 121 ? -13.628 1.024 14.210 1.00 87.75 121 PRO A N 1
ATOM 998 C CA . PRO A 1 121 ? -13.231 1.618 15.487 1.00 87.75 121 PRO A CA 1
ATOM 999 C C . PRO A 1 121 ? -12.532 0.625 16.427 1.00 87.75 121 PRO A C 1
ATOM 1001 O O . PRO A 1 121 ? -11.943 1.038 17.421 1.00 87.75 121 PRO A O 1
ATOM 1004 N N . ASN A 1 122 ? -12.565 -0.679 16.123 1.00 87.81 122 ASN A N 1
ATOM 1005 C CA . ASN A 1 122 ? -11.931 -1.719 16.940 1.00 87.81 122 ASN A CA 1
ATOM 1006 C C . ASN A 1 122 ? -10.431 -1.886 16.652 1.00 87.81 122 ASN A C 1
ATOM 1008 O O . ASN A 1 122 ? -9.763 -2.683 17.316 1.00 87.81 122 ASN A O 1
ATOM 1012 N N . ILE A 1 123 ? -9.899 -1.172 15.655 1.00 88.06 123 ILE A N 1
ATOM 1013 C CA . ILE A 1 123 ? -8.480 -1.218 15.309 1.00 88.06 123 ILE A CA 1
ATOM 1014 C C . ILE A 1 123 ? -7.653 -0.727 16.498 1.00 88.06 123 ILE A C 1
ATOM 1016 O O . ILE A 1 123 ? -7.772 0.418 16.935 1.00 88.06 123 ILE A O 1
ATOM 1020 N N . LYS A 1 124 ? -6.744 -1.578 16.977 1.00 88.25 124 LYS A N 1
ATOM 1021 C CA . LYS A 1 124 ? -5.788 -1.187 18.016 1.00 88.25 124 LYS A CA 1
ATOM 1022 C C . LYS A 1 124 ? -4.661 -0.359 17.409 1.00 88.25 124 LYS A C 1
ATOM 1024 O O . LYS A 1 124 ? -4.136 -0.710 16.354 1.00 88.25 124 LYS A O 1
ATOM 1029 N N . PHE A 1 125 ? -4.280 0.716 18.083 1.00 82.31 125 PHE A N 1
ATOM 1030 C CA . PHE A 1 125 ? -3.150 1.549 17.690 1.00 82.31 125 PHE A CA 1
ATOM 1031 C C . PHE A 1 125 ? -1.977 1.285 18.635 1.00 82.31 125 PHE A C 1
ATOM 1033 O O . PHE A 1 125 ? -2.136 1.458 19.844 1.00 82.31 125 PHE A O 1
ATOM 1040 N N . ASN A 1 126 ? -0.847 0.837 18.081 1.00 73.62 126 ASN A N 1
ATOM 1041 C CA . ASN A 1 126 ? 0.396 0.553 18.803 1.00 73.62 126 ASN A CA 1
ATOM 1042 C C . ASN A 1 126 ? 1.542 1.455 18.339 1.00 73.62 126 ASN A C 1
ATOM 1044 O O . ASN A 1 126 ? 1.625 1.756 17.123 1.00 73.62 126 ASN A O 1
#

Radius of gyration: 18.42 Å; chains: 1; bounding box: 44×28×51 Å

Sequence (126 aa):
MKARIRKNQKDWHVYIFWILLGVFALLVIMDAFSEDKFDRLPLILCFLPLTILQLRPYQITDRDMLHGNGQIDVKLISRLECSGNKVVVYYSRMEGGIERRSSFYPADKEEFISILQQINPNIKFN

Foldseek 3Di:
DQDWFFFDCVDPVNVVVVVVLVVVLVVQVVVCVVVVNCVSVVVNVVCVVVVVLSRGTWDQDPQCWIDRQDTARLQQFAEWEDDPQKIKTWGAPDVVHDIDIDIGRTPDPVVVVVVSCVVPVNYYYD